Protein AF-A0A7X6MHL9-F1 (afdb_monomer_lite)

Sequence (56 aa):
MDETNKSLDDLVRDELGEEPSQEAKDYARELYERYRLPAPGQDGGAAASPRTGAEE

Radius of gyration: 22.24 Å; chains: 1; bounding box: 52×19×55 Å

Secondary structure (DSSP, 8-state):
--HHHHHHHHHHHHHH-SPPPHHHHHHHHHHHHHHPPPPTTT--S-S---------

Organism: NCBI:txid146802

pLDDT: mean 73.55, std 15.34, rang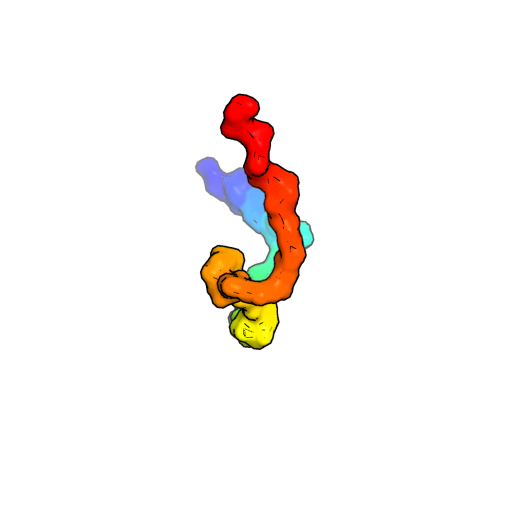e [45.22, 94.38]

Foldseek 3Di:
DVVVVVVVVVVCCVVVPDDDDPVVVVVVVVVCVVDPDDDVVNPPDDDDDDPDDDDD

Structure (mmCIF, N/CA/C/O backbone):
data_AF-A0A7X6MHL9-F1
#
_entry.id   AF-A0A7X6MHL9-F1
#
loop_
_atom_site.group_PDB
_atom_site.id
_atom_site.type_symbol
_atom_site.label_atom_id
_atom_site.label_alt_id
_atom_site.label_comp_id
_atom_site.label_asym_id
_atom_site.label_entity_id
_atom_site.label_seq_id
_atom_site.pdbx_PDB_ins_code
_atom_site.Cartn_x
_atom_site.Cartn_y
_atom_site.Cartn_z
_atom_site.occupancy
_atom_site.B_iso_or_equiv
_atom_site.auth_seq_id
_atom_site.auth_comp_id
_atom_site.auth_asym_id
_atom_site.auth_atom_id
_atom_site.pdbx_PDB_model_num
ATOM 1 N N . MET A 1 1 ? 7.497 -1.121 28.046 1.00 48.59 1 MET A N 1
ATOM 2 C CA . MET A 1 1 ? 7.809 -0.147 26.971 1.00 48.59 1 MET 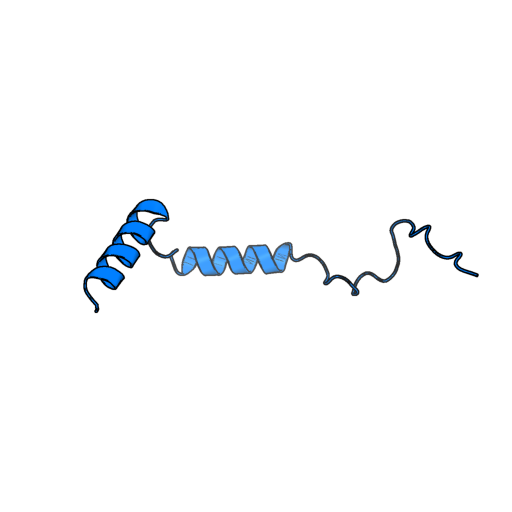A CA 1
ATOM 3 C C . MET A 1 1 ? 6.828 -0.365 25.819 1.00 48.59 1 MET A C 1
ATOM 5 O O . MET A 1 1 ? 7.191 -0.352 24.651 1.00 48.59 1 MET A O 1
ATOM 9 N N . ASP A 1 2 ? 5.557 -0.576 26.148 1.00 59.91 2 ASP A N 1
ATOM 10 C CA . ASP A 1 2 ? 4.601 -1.182 25.216 1.00 59.91 2 ASP A CA 1
ATOM 11 C C . ASP A 1 2 ? 3.462 -0.212 24.912 1.00 59.91 2 ASP A C 1
ATOM 13 O O . ASP A 1 2 ? 2.914 -0.222 23.819 1.00 59.91 2 ASP A O 1
ATOM 17 N N . GLU A 1 3 ? 3.183 0.707 25.836 1.00 60.59 3 GLU A N 1
ATOM 18 C CA . GLU A 1 3 ? 2.173 1.756 25.693 1.00 60.59 3 GLU A CA 1
ATOM 19 C C . GLU A 1 3 ? 2.578 2.800 24.642 1.00 60.59 3 GLU A C 1
ATOM 21 O O . GLU A 1 3 ? 1.758 3.191 23.819 1.00 60.59 3 GLU A O 1
ATOM 26 N N . THR A 1 4 ? 3.860 3.187 24.591 1.00 64.94 4 THR A N 1
ATOM 27 C CA . THR A 1 4 ? 4.382 4.091 23.550 1.00 64.94 4 THR A CA 1
ATOM 28 C C . THR A 1 4 ? 4.329 3.446 22.165 1.00 64.94 4 THR A C 1
ATOM 30 O O . THR A 1 4 ? 3.931 4.097 21.209 1.00 64.94 4 THR A O 1
ATOM 33 N N . ASN A 1 5 ? 4.667 2.157 22.055 1.00 66.75 5 ASN A N 1
ATOM 34 C CA . ASN A 1 5 ? 4.583 1.421 20.789 1.00 66.75 5 ASN A CA 1
ATOM 35 C C . ASN A 1 5 ? 3.133 1.245 20.328 1.00 66.75 5 ASN A C 1
ATOM 37 O O . ASN A 1 5 ? 2.840 1.388 19.146 1.00 66.75 5 ASN A O 1
ATOM 41 N N . LYS A 1 6 ? 2.214 1.005 21.267 1.00 70.62 6 LYS A N 1
ATOM 42 C CA . LYS A 1 6 ? 0.782 0.906 20.983 1.00 70.62 6 LYS A CA 1
ATOM 43 C C . LYS A 1 6 ? 0.191 2.237 20.521 1.00 70.62 6 LYS A C 1
ATOM 45 O O . LYS A 1 6 ? -0.613 2.243 19.604 1.00 70.62 6 LYS A O 1
ATOM 50 N N . SER A 1 7 ? 0.642 3.354 21.095 1.00 78.25 7 SER A N 1
ATOM 51 C CA . SER A 1 7 ? 0.234 4.695 20.659 1.00 78.25 7 SER A CA 1
ATOM 52 C C . SER A 1 7 ? 0.774 5.061 19.276 1.00 78.25 7 SER A C 1
ATOM 54 O O . SER A 1 7 ? 0.103 5.781 18.545 1.00 78.25 7 SER A O 1
ATOM 56 N N . LEU A 1 8 ? 1.970 4.584 18.918 1.00 80.81 8 LEU A N 1
ATOM 57 C CA . LEU A 1 8 ? 2.529 4.790 17.581 1.00 80.81 8 LEU A CA 1
ATOM 58 C C . LEU A 1 8 ? 1.777 3.971 16.526 1.00 80.81 8 LEU A C 1
ATOM 60 O O . LEU A 1 8 ? 1.468 4.507 15.472 1.00 80.81 8 LEU A O 1
ATOM 64 N N . ASP A 1 9 ? 1.452 2.708 16.814 1.00 77.25 9 ASP A N 1
ATOM 65 C CA . ASP A 1 9 ? 0.647 1.856 15.925 1.00 77.25 9 ASP A CA 1
ATOM 66 C C . ASP A 1 9 ? -0.750 2.447 15.676 1.00 77.25 9 ASP A C 1
ATOM 68 O O . ASP A 1 9 ? -1.226 2.460 14.545 1.00 77.25 9 ASP A O 1
ATOM 72 N N . ASP A 1 10 ? -1.372 2.999 16.722 1.00 81.69 10 ASP A N 1
ATOM 73 C CA . ASP A 1 10 ? -2.681 3.651 16.642 1.00 81.69 10 ASP A CA 1
ATOM 74 C C . ASP A 1 10 ? -2.632 4.933 15.796 1.00 81.69 10 ASP A C 1
ATOM 76 O O . ASP A 1 10 ? -3.440 5.105 14.889 1.00 81.69 10 ASP A O 1
ATOM 80 N N . LEU A 1 11 ? -1.614 5.777 16.008 1.00 82.56 11 LEU A N 1
ATOM 81 C CA . LEU A 1 11 ? -1.390 6.992 15.217 1.00 82.56 11 LEU A CA 1
ATOM 82 C C . LEU A 1 11 ? -1.124 6.679 13.736 1.00 82.56 11 LEU A C 1
ATOM 84 O O . LEU A 1 11 ? -1.604 7.376 12.848 1.00 82.56 11 LEU A O 1
ATOM 88 N N . VAL A 1 12 ? -0.356 5.624 13.458 1.00 82.25 12 VAL A N 1
ATOM 89 C CA . VAL A 1 12 ? -0.064 5.181 12.089 1.00 82.25 12 VAL A CA 1
ATOM 90 C C . VAL A 1 12 ? -1.317 4.621 11.415 1.00 82.25 12 VAL A C 1
ATOM 92 O O . VAL A 1 12 ? -1.516 4.856 10.226 1.00 82.25 12 VAL A O 1
ATOM 95 N N . ARG A 1 13 ? -2.169 3.908 12.158 1.00 81.06 13 ARG A N 1
ATOM 96 C CA . ARG A 1 13 ? -3.438 3.370 11.651 1.00 81.06 13 ARG A CA 1
ATOM 97 C C . ARG A 1 13 ? -4.482 4.468 11.414 1.00 81.06 13 ARG A C 1
ATOM 99 O O . ARG A 1 13 ? -5.249 4.355 10.466 1.00 81.06 13 ARG A O 1
ATOM 106 N N . ASP A 1 14 ? -4.489 5.525 12.223 1.00 80.75 14 ASP A N 1
ATOM 107 C CA . ASP A 1 14 ? -5.343 6.705 12.019 1.00 80.75 14 ASP A CA 1
ATOM 108 C C . ASP A 1 14 ? -4.964 7.464 10.733 1.00 80.75 14 ASP A C 1
ATOM 110 O O . ASP A 1 14 ? -5.832 7.809 9.934 1.00 80.75 14 ASP A O 1
ATOM 114 N N . GLU A 1 15 ? -3.662 7.636 10.478 1.00 78.81 15 GLU A N 1
ATOM 115 C CA . GLU A 1 15 ? -3.159 8.360 9.301 1.00 78.81 15 GLU A CA 1
ATOM 116 C C . GLU A 1 15 ? -3.215 7.527 8.004 1.00 78.81 15 GLU A C 1
ATOM 118 O O . GLU A 1 15 ? -3.591 8.032 6.947 1.00 78.81 15 GLU A O 1
ATOM 123 N N . LEU A 1 16 ? -2.826 6.246 8.051 1.00 76.56 16 LEU A N 1
ATOM 124 C CA . LEU A 1 16 ? -2.735 5.382 6.861 1.00 76.56 16 LEU A CA 1
ATOM 125 C C . LEU A 1 16 ? -4.010 4.568 6.591 1.00 76.56 16 LEU A C 1
ATOM 127 O O . LEU A 1 16 ? -4.152 4.005 5.503 1.00 76.56 16 LEU A O 1
ATOM 131 N N . GLY A 1 17 ? -4.929 4.518 7.554 1.00 75.75 17 GLY A N 1
ATOM 132 C CA . GLY A 1 17 ? -6.128 3.687 7.522 1.00 75.75 17 GLY A CA 1
ATOM 133 C C . GLY A 1 17 ? -5.910 2.264 8.048 1.00 75.75 17 GLY A C 1
ATOM 134 O O . GLY A 1 17 ? -4.805 1.845 8.404 1.00 75.75 17 GLY A O 1
ATOM 135 N N . GLU A 1 18 ? -7.005 1.502 8.113 1.00 78.06 18 GLU A N 1
ATOM 136 C CA . GLU A 1 18 ? -6.972 0.087 8.490 1.00 78.06 18 GLU A CA 1
ATOM 137 C C . GLU A 1 18 ? -6.159 -0.763 7.504 1.00 78.06 18 GLU A C 1
ATOM 139 O O . GLU A 1 18 ? -5.939 -0.400 6.345 1.00 78.06 18 GLU A O 1
ATOM 144 N N . GLU A 1 19 ? -5.730 -1.940 7.969 1.00 79.62 19 GLU A N 1
ATOM 145 C CA . GLU A 1 19 ? -5.066 -2.908 7.104 1.00 79.62 19 GLU A CA 1
ATOM 146 C C . GLU A 1 19 ? -5.973 -3.244 5.901 1.00 79.62 19 GLU A C 1
ATOM 148 O O . GLU A 1 19 ? -7.165 -3.508 6.093 1.00 79.62 19 GLU A O 1
ATOM 153 N N . PRO A 1 20 ? -5.450 -3.249 4.657 1.00 79.69 20 PRO A N 1
ATOM 154 C CA . PRO A 1 20 ? -6.266 -3.531 3.483 1.00 79.69 20 PRO A CA 1
ATOM 155 C C . PRO A 1 20 ? -6.930 -4.906 3.600 1.00 79.69 20 PRO A C 1
ATOM 157 O O . PRO A 1 20 ? -6.303 -5.879 4.035 1.00 79.69 20 PRO A O 1
ATOM 160 N N . SER A 1 21 ? -8.192 -4.997 3.171 1.00 85.25 21 SER A N 1
ATOM 161 C CA . SER A 1 21 ? -8.947 -6.251 3.194 1.00 85.25 21 SER A CA 1
ATOM 162 C C . SER A 1 21 ? -8.234 -7.350 2.399 1.00 85.25 21 SER A C 1
ATOM 164 O O . SER A 1 21 ? -7.460 -7.082 1.476 1.00 85.25 21 SER A O 1
ATOM 166 N N . GLN A 1 2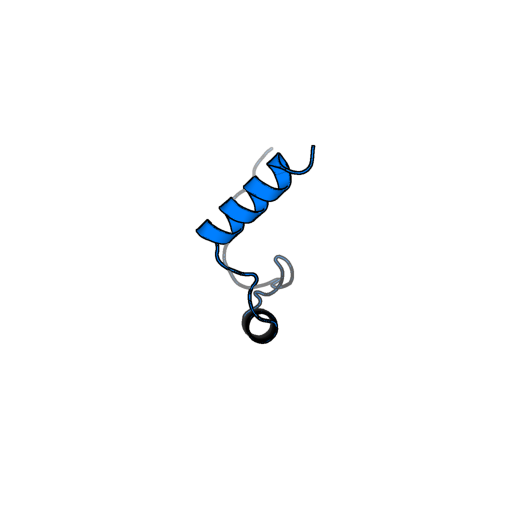2 ? -8.508 -8.613 2.738 1.00 88.94 22 GLN A N 1
ATOM 167 C CA . GLN A 1 22 ? -7.949 -9.755 2.010 1.00 88.94 22 GLN A CA 1
ATOM 168 C C . GLN A 1 22 ? -8.258 -9.665 0.503 1.00 88.94 22 GLN A C 1
ATOM 170 O O . GLN A 1 22 ? -7.360 -9.831 -0.314 1.00 88.94 22 GLN A O 1
ATOM 175 N N . GLU A 1 23 ? -9.480 -9.263 0.149 1.00 88.88 23 GLU A N 1
ATOM 176 C CA . GLU A 1 23 ? -9.898 -9.015 -1.236 1.00 88.88 23 GLU A CA 1
ATOM 177 C C . GLU A 1 23 ? -9.053 -7.931 -1.929 1.00 88.88 23 GLU A C 1
ATO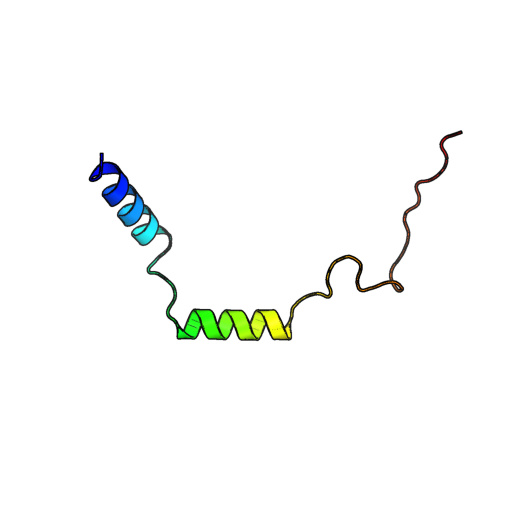M 179 O O . GLU A 1 23 ? -8.622 -8.117 -3.065 1.00 88.88 23 GLU A O 1
ATOM 184 N N . ALA A 1 24 ? -8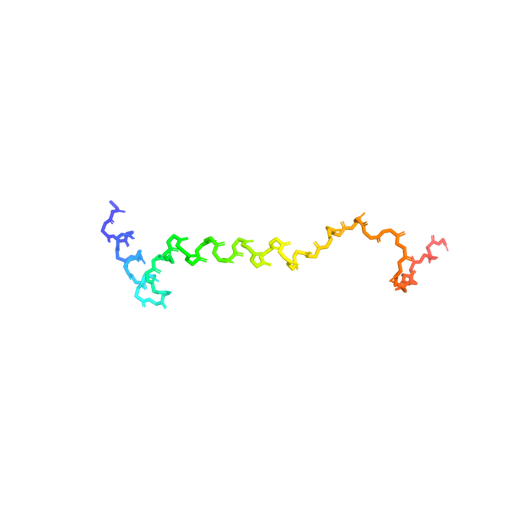.743 -6.826 -1.241 1.00 88.06 24 ALA A N 1
ATOM 185 C CA . ALA A 1 24 ? -7.884 -5.776 -1.788 1.00 88.06 24 ALA A CA 1
ATOM 186 C C . ALA A 1 24 ? -6.449 -6.274 -2.029 1.00 88.06 24 ALA A C 1
ATOM 188 O O . ALA A 1 24 ? -5.827 -5.917 -3.033 1.00 88.06 24 ALA A O 1
ATOM 189 N N . LYS A 1 25 ? -5.929 -7.134 -1.143 1.00 91.19 25 LYS A N 1
ATOM 190 C CA . LYS A 1 25 ? -4.615 -7.776 -1.313 1.00 91.19 25 LYS A CA 1
ATOM 191 C C . LYS A 1 25 ? -4.605 -8.726 -2.513 1.00 91.19 25 LYS A C 1
ATOM 193 O O . LYS A 1 25 ? -3.638 -8.730 -3.275 1.00 91.19 25 LYS A O 1
ATOM 198 N N . ASP A 1 26 ? -5.671 -9.501 -2.698 1.00 94.38 26 ASP A N 1
ATOM 199 C CA . ASP A 1 26 ? -5.815 -10.416 -3.833 1.00 94.38 26 ASP A CA 1
ATOM 200 C C . ASP A 1 26 ? -5.955 -9.652 -5.162 1.00 94.38 26 ASP A C 1
ATOM 202 O O . ASP A 1 26 ? -5.288 -9.991 -6.141 1.00 94.38 26 ASP A O 1
ATOM 206 N N . TYR A 1 27 ? -6.711 -8.551 -5.186 1.00 92.31 27 TYR A N 1
ATOM 207 C CA . TYR A 1 27 ? -6.807 -7.675 -6.358 1.00 92.31 27 TYR A CA 1
ATOM 208 C C . TYR A 1 27 ? -5.468 -7.002 -6.705 1.00 92.31 27 TYR A C 1
ATOM 210 O O . TYR A 1 27 ? -5.068 -6.962 -7.870 1.00 92.31 27 TYR A O 1
ATOM 218 N N . ALA A 1 28 ? -4.724 -6.520 -5.702 1.00 92.00 28 ALA A N 1
ATOM 219 C CA . ALA A 1 28 ? -3.390 -5.956 -5.909 1.00 92.00 28 ALA A CA 1
ATOM 220 C C . ALA A 1 28 ? -2.411 -6.989 -6.493 1.00 92.00 28 ALA A C 1
ATOM 222 O O . ALA A 1 28 ? -1.597 -6.651 -7.356 1.00 92.00 28 ALA A O 1
ATOM 223 N N . ARG A 1 29 ? -2.516 -8.256 -6.066 1.00 93.12 29 ARG A N 1
ATOM 224 C CA . ARG A 1 29 ? -1.742 -9.363 -6.637 1.00 93.12 29 ARG A CA 1
ATOM 225 C C . ARG A 1 29 ? -2.092 -9.590 -8.107 1.00 93.12 29 ARG A C 1
ATOM 227 O O . ARG A 1 29 ? -1.177 -9.617 -8.924 1.00 93.12 29 ARG A O 1
ATOM 234 N N . GLU A 1 30 ? -3.379 -9.674 -8.448 1.00 93.69 30 GLU A N 1
ATOM 235 C CA . GLU A 1 30 ? -3.819 -9.855 -9.839 1.00 93.69 30 GLU A CA 1
ATOM 236 C C . GLU A 1 30 ? -3.286 -8.733 -10.747 1.00 93.69 30 GLU A C 1
ATOM 238 O O . GLU A 1 30 ? -2.780 -8.989 -11.844 1.00 93.69 30 GLU A O 1
ATOM 243 N N . LEU A 1 31 ? -3.353 -7.481 -10.284 1.00 93.38 31 LEU A N 1
ATOM 244 C CA . LEU A 1 31 ? -2.817 -6.335 -11.019 1.00 93.38 31 LEU A CA 1
ATOM 245 C C . LEU A 1 31 ? -1.303 -6.427 -11.207 1.00 93.38 31 LEU A C 1
ATOM 247 O O . LEU A 1 31 ? -0.811 -6.166 -12.306 1.00 93.38 31 LEU A O 1
ATOM 251 N N . TYR A 1 32 ? -0.568 -6.808 -10.162 1.00 91.88 32 TYR A N 1
ATOM 252 C CA . TYR A 1 32 ? 0.872 -7.008 -10.263 1.00 91.88 32 TYR A CA 1
ATOM 253 C C . TYR A 1 32 ? 1.201 -8.101 -11.278 1.00 91.88 32 TYR A C 1
ATOM 255 O O . TYR A 1 32 ? 2.058 -7.902 -12.124 1.00 91.88 32 TYR A O 1
ATOM 263 N N . GLU A 1 33 ? 0.503 -9.231 -11.268 1.00 91.06 33 GLU A N 1
ATOM 264 C CA . GLU A 1 33 ? 0.738 -10.300 -12.242 1.00 91.06 33 GLU A CA 1
ATOM 265 C C . GLU A 1 33 ? 0.421 -9.861 -13.675 1.00 91.06 33 GLU A C 1
ATOM 267 O O . GLU A 1 33 ? 1.182 -10.169 -14.595 1.00 91.06 33 GLU A O 1
ATOM 272 N N . ARG A 1 34 ? -0.664 -9.101 -13.860 1.00 92.88 34 ARG A N 1
ATOM 273 C CA . ARG A 1 34 ? -1.098 -8.600 -15.170 1.00 92.88 34 ARG A CA 1
ATOM 274 C C . ARG A 1 34 ? -0.137 -7.571 -15.756 1.00 92.88 34 ARG A C 1
ATOM 276 O O . ARG A 1 34 ? 0.071 -7.563 -16.967 1.00 92.88 34 ARG A O 1
ATOM 283 N N . TYR A 1 35 ? 0.415 -6.699 -14.917 1.00 90.88 35 TYR A N 1
ATOM 284 C CA . TYR A 1 35 ? 1.200 -5.543 -15.351 1.00 90.88 35 TYR A CA 1
ATOM 285 C C . TYR A 1 35 ? 2.648 -5.560 -14.872 1.00 90.88 35 TYR A C 1
ATOM 287 O O . TYR A 1 35 ? 3.334 -4.543 -14.991 1.00 90.88 35 TYR A O 1
ATOM 295 N N . ARG A 1 36 ? 3.139 -6.681 -14.327 1.00 87.31 36 ARG A N 1
ATOM 296 C CA . ARG A 1 36 ? 4.540 -6.770 -13.916 1.00 87.31 36 ARG A CA 1
ATOM 297 C C . ARG A 1 36 ? 5.413 -6.458 -15.115 1.00 87.31 36 ARG A C 1
ATOM 299 O O . ARG A 1 36 ? 5.292 -7.070 -16.178 1.00 87.31 36 ARG A O 1
ATOM 306 N N . LEU A 1 37 ? 6.311 -5.504 -14.919 1.00 83.38 37 LEU A N 1
ATOM 307 C CA . LEU A 1 37 ? 7.355 -5.273 -15.890 1.00 83.38 37 LEU A CA 1
ATOM 308 C C . LEU A 1 37 ? 8.241 -6.525 -15.924 1.00 83.38 37 LEU A C 1
ATOM 310 O O . LEU A 1 37 ? 8.514 -7.111 -14.866 1.00 83.38 37 LEU A O 1
ATOM 314 N N . PRO A 1 38 ? 8.670 -6.968 -17.112 1.00 81.56 38 PRO A N 1
ATOM 315 C CA . PRO A 1 38 ? 9.757 -7.929 -17.206 1.00 81.56 38 PRO A CA 1
ATOM 316 C C . PRO A 1 38 ? 10.933 -7.451 -16.342 1.00 81.56 38 PRO A C 1
ATOM 318 O O . PRO A 1 38 ? 11.224 -6.256 -16.251 1.00 81.56 38 PRO A O 1
ATOM 321 N N . ALA A 1 39 ? 11.548 -8.387 -15.616 1.00 77.12 39 ALA A N 1
ATOM 322 C CA . ALA A 1 39 ? 12.617 -8.051 -14.688 1.00 77.12 39 ALA A CA 1
ATOM 323 C C . ALA A 1 39 ? 13.740 -7.307 -15.436 1.00 77.12 39 ALA A C 1
ATOM 325 O O . ALA A 1 39 ? 14.048 -7.680 -16.571 1.00 77.12 39 ALA A O 1
ATOM 326 N N . PRO A 1 40 ? 14.377 -6.287 -14.833 1.00 65.75 40 PRO A N 1
ATOM 327 C CA . PRO A 1 40 ? 15.511 -5.618 -15.460 1.00 65.75 40 PRO A CA 1
ATOM 328 C C . PRO A 1 40 ? 16.602 -6.660 -15.754 1.00 65.75 40 PRO A C 1
ATOM 330 O O . PRO A 1 40 ? 17.174 -7.244 -14.837 1.00 65.75 40 PRO A O 1
ATOM 333 N N . GLY A 1 41 ? 16.829 -6.940 -17.042 1.00 64.69 41 GLY A N 1
ATOM 334 C CA . GLY A 1 41 ? 17.714 -8.009 -17.526 1.00 64.69 41 GLY A CA 1
ATOM 335 C C . GLY A 1 41 ? 17.020 -9.198 -18.209 1.00 64.69 41 GLY A C 1
ATOM 336 O O . GLY A 1 41 ? 17.714 -10.047 -18.761 1.00 64.69 41 GLY A O 1
ATOM 337 N N . GLN A 1 42 ? 15.682 -9.260 -18.227 1.00 62.94 42 GLN A N 1
ATOM 338 C CA . GLN A 1 42 ? 14.912 -10.224 -19.030 1.00 62.94 42 GLN A CA 1
ATOM 339 C C . GLN A 1 42 ? 14.512 -9.697 -20.424 1.00 62.94 42 GLN A C 1
ATOM 341 O O . GLN A 1 42 ? 14.173 -10.513 -21.279 1.00 62.94 42 GLN A O 1
ATOM 346 N N . ASP A 1 43 ? 14.633 -8.390 -20.699 1.00 59.75 43 ASP A N 1
ATOM 347 C CA . ASP A 1 43 ? 14.506 -7.803 -22.047 1.00 59.75 43 ASP A CA 1
ATOM 348 C C . ASP A 1 43 ? 15.876 -7.561 -22.685 1.00 59.75 43 ASP A C 1
ATOM 350 O O . ASP A 1 43 ? 16.433 -6.465 -22.660 1.00 59.75 43 ASP A O 1
ATOM 354 N N . GLY A 1 44 ? 16.455 -8.593 -23.282 1.00 63.12 44 GLY A N 1
ATOM 355 C CA . GLY A 1 44 ? 17.764 -8.495 -23.925 1.00 63.12 44 GLY A CA 1
ATOM 356 C C . GLY A 1 44 ? 17.801 -7.878 -25.335 1.00 63.12 44 GLY A C 1
ATOM 357 O O . GLY A 1 44 ? 18.601 -8.374 -26.120 1.00 63.12 44 GLY A O 1
ATOM 358 N N . GLY A 1 45 ? 16.996 -6.875 -25.746 1.00 53.81 45 GLY A N 1
ATOM 359 C CA . GLY A 1 45 ? 17.039 -6.534 -27.188 1.00 53.81 45 GLY A CA 1
ATOM 360 C C . GLY A 1 45 ? 16.371 -5.318 -27.838 1.00 53.81 45 GLY A C 1
ATOM 361 O O . GLY A 1 45 ? 16.497 -5.228 -29.057 1.00 53.81 45 GLY A O 1
ATOM 362 N N . ALA A 1 46 ? 15.702 -4.372 -27.169 1.00 56.06 46 ALA A N 1
ATOM 363 C CA . ALA A 1 46 ? 15.070 -3.274 -27.926 1.00 56.06 46 ALA A CA 1
ATOM 364 C C . ALA A 1 46 ? 14.827 -1.977 -27.133 1.00 56.06 46 ALA A C 1
ATOM 366 O O . ALA A 1 46 ? 13.682 -1.654 -26.855 1.00 56.06 46 ALA A O 1
ATOM 367 N N . ALA A 1 47 ? 15.874 -1.212 -26.804 1.00 53.28 47 ALA A N 1
ATOM 368 C CA . ALA A 1 47 ? 15.830 0.263 -26.772 1.00 53.28 47 ALA A CA 1
ATOM 369 C C . ALA A 1 47 ? 17.183 0.863 -26.339 1.00 53.28 47 ALA A C 1
ATOM 371 O O . ALA A 1 47 ? 17.542 0.858 -25.170 1.00 53.28 47 ALA A O 1
ATOM 372 N N . ALA A 1 48 ? 17.896 1.402 -27.329 1.00 54.06 48 ALA A N 1
ATOM 373 C CA . ALA A 1 48 ? 18.735 2.602 -27.281 1.00 54.06 48 ALA A CA 1
ATOM 374 C C . ALA A 1 48 ? 19.741 2.815 -26.115 1.00 54.06 48 ALA A C 1
ATOM 376 O O . ALA A 1 48 ? 19.437 3.433 -25.103 1.00 54.06 48 ALA A O 1
ATOM 377 N N . SER A 1 49 ? 21.000 2.482 -26.434 1.00 50.94 49 SER A N 1
ATOM 378 C CA . SER A 1 49 ? 22.242 3.239 -26.168 1.00 50.94 49 SER A CA 1
ATOM 379 C C . SER A 1 49 ? 22.698 3.525 -24.727 1.00 50.94 49 SER A C 1
ATOM 381 O O . SER A 1 49 ? 22.216 4.470 -24.106 1.00 50.94 49 SER A O 1
ATOM 383 N N . PRO A 1 50 ? 23.853 2.961 -24.323 1.00 45.22 50 PRO A N 1
ATOM 384 C CA . PRO A 1 50 ? 24.817 3.666 -23.494 1.00 45.22 50 PRO A CA 1
ATOM 385 C C . PRO A 1 50 ? 25.996 4.130 -24.364 1.00 45.22 50 PRO A C 1
ATOM 387 O O . PRO A 1 50 ? 26.847 3.344 -24.777 1.00 45.22 50 PRO A O 1
ATOM 390 N N . ARG A 1 51 ? 26.081 5.438 -24.643 1.00 55.78 51 ARG A N 1
ATOM 391 C CA . ARG A 1 51 ? 27.388 6.048 -24.920 1.00 55.78 51 ARG A CA 1
ATOM 392 C C . ARG A 1 51 ? 28.109 6.180 -23.589 1.00 55.78 51 ARG A C 1
ATOM 394 O O . ARG A 1 51 ? 27.911 7.183 -22.909 1.00 55.78 51 ARG A O 1
ATOM 401 N N . TH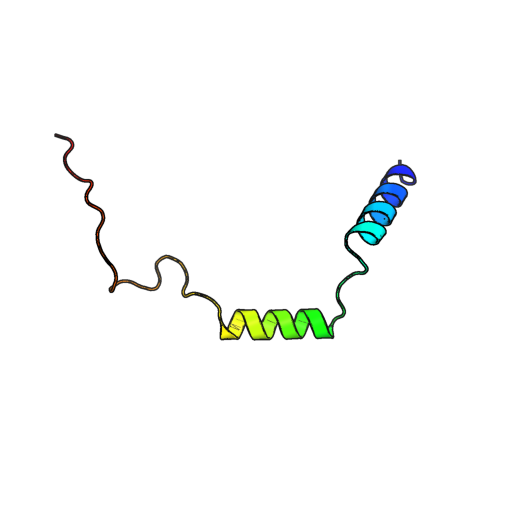R A 1 52 ? 28.940 5.218 -23.219 1.00 54.75 52 THR A N 1
ATOM 402 C CA . THR A 1 52 ? 30.072 5.485 -22.319 1.00 54.75 52 THR A CA 1
ATOM 403 C C . THR A 1 52 ? 31.033 4.308 -22.356 1.00 54.75 52 THR A C 1
ATOM 405 O O . THR A 1 52 ? 30.727 3.224 -21.878 1.00 54.75 52 THR A O 1
ATOM 408 N N . GLY A 1 53 ? 32.178 4.525 -22.993 1.00 52.19 53 GLY A N 1
ATOM 409 C CA . GLY A 1 53 ? 33.236 3.537 -23.152 1.00 52.19 53 GLY A CA 1
ATOM 410 C C . GLY A 1 53 ? 34.370 4.142 -23.965 1.00 52.19 53 GLY A C 1
ATOM 411 O O . GLY A 1 53 ? 34.472 3.888 -25.159 1.00 52.19 53 GLY A O 1
ATOM 412 N N . ALA A 1 54 ? 35.147 5.015 -23.328 1.00 46.34 54 ALA A N 1
ATOM 413 C CA . ALA A 1 54 ? 36.472 5.426 -23.781 1.00 46.34 54 ALA A CA 1
ATOM 414 C C . ALA A 1 54 ? 37.222 5.977 -22.563 1.00 46.34 54 ALA A C 1
ATOM 416 O O . ALA A 1 54 ? 37.272 7.182 -22.334 1.00 46.34 54 ALA A O 1
ATOM 417 N N . GLU A 1 55 ? 37.729 5.059 -21.753 1.00 48.75 55 GLU A N 1
ATOM 418 C CA . GLU A 1 55 ? 38.868 5.310 -20.883 1.00 48.75 55 GLU A CA 1
ATOM 419 C C . GLU A 1 55 ? 40.002 4.405 -21.379 1.00 48.75 55 GLU A C 1
ATOM 421 O O . GLU A 1 55 ? 39.989 3.197 -21.159 1.00 48.75 55 GLU A O 1
ATOM 426 N N . GLU A 1 56 ? 40.916 5.005 -22.144 1.00 49.66 56 GLU A N 1
ATOM 427 C CA . GLU A 1 56 ? 42.345 4.674 -22.211 1.00 49.66 56 GLU A CA 1
ATOM 428 C C . GLU A 1 56 ? 43.116 5.987 -22.409 1.00 49.66 56 GLU A C 1
ATOM 430 O O . GLU A 1 56 ? 42.678 6.799 -23.262 1.00 49.66 56 GLU A O 1
#